Protein AF-A0A1F7Y5Y3-F1 (afdb_monomer)

Organism: NCBI:txid1802493

Radius of gyration: 19.54 Å; Cα contacts (8 Å, |Δi|>4): 30; chains: 1; bounding box: 39×37×48 Å

pLDDT: mean 93.44, std 9.19, range [47.38, 98.56]

Structure (mmCIF, N/CA/C/O backbone):
data_AF-A0A1F7Y5Y3-F1
#
_entry.id   AF-A0A1F7Y5Y3-F1
#
loop_
_atom_site.group_PDB
_atom_site.id
_atom_site.type_symbol
_atom_site.label_atom_id
_atom_site.label_alt_id
_atom_site.label_comp_id
_atom_site.label_asym_id
_atom_site.label_entity_id
_atom_site.label_seq_id
_atom_site.pdbx_PDB_ins_code
_atom_site.Cartn_x
_atom_site.Cartn_y
_atom_site.Cartn_z
_atom_site.occupancy
_atom_site.B_iso_or_equiv
_atom_site.auth_seq_id
_atom_site.auth_comp_id
_atom_site.auth_asym_id
_atom_site.auth_atom_id
_atom_site.pdbx_PDB_model_num
ATOM 1 N N . MET A 1 1 ? -5.053 -6.617 -15.661 1.00 82.88 1 MET A N 1
ATOM 2 C CA . MET A 1 1 ? -4.591 -6.982 -14.299 1.00 82.88 1 MET A CA 1
ATOM 3 C C . MET A 1 1 ? -4.512 -8.496 -14.121 1.00 82.88 1 MET A C 1
ATOM 5 O O . MET A 1 1 ? -3.430 -8.973 -13.823 1.00 82.88 1 MET A O 1
ATOM 9 N N . LEU A 1 2 ? -5.585 -9.257 -14.386 1.00 90.00 2 LEU A N 1
ATOM 10 C CA . LEU A 1 2 ? -5.564 -10.731 -14.305 1.00 90.00 2 LEU A CA 1
ATOM 11 C C . LEU A 1 2 ? -4.486 -11.386 -15.183 1.00 90.00 2 LEU A C 1
ATOM 13 O O . LEU A 1 2 ? -3.778 -12.270 -14.719 1.00 90.00 2 LEU A O 1
ATOM 17 N N . GLU A 1 3 ? -4.305 -10.916 -16.419 1.00 94.00 3 GLU A N 1
ATOM 18 C CA . GLU A 1 3 ? -3.248 -11.425 -17.307 1.00 94.00 3 GLU A CA 1
ATOM 19 C C . GLU A 1 3 ? -1.839 -11.170 -16.761 1.00 94.00 3 GLU A C 1
ATOM 21 O O . GLU A 1 3 ? -0.973 -12.029 -16.877 1.00 94.00 3 GLU A O 1
ATOM 26 N N . LEU A 1 4 ? -1.619 -10.020 -16.113 1.00 91.75 4 LEU A N 1
ATOM 27 C CA . LEU A 1 4 ? -0.341 -9.690 -15.483 1.00 91.75 4 LEU A CA 1
ATOM 28 C C . LEU A 1 4 ? -0.080 -10.587 -14.270 1.00 91.75 4 LEU A C 1
ATOM 30 O O . LEU A 1 4 ? 1.021 -11.107 -14.137 1.00 91.75 4 LEU A O 1
ATOM 34 N N . ILE A 1 5 ? -1.090 -10.800 -13.420 1.00 95.06 5 ILE A N 1
ATOM 35 C CA . ILE A 1 5 ? -0.991 -11.721 -12.278 1.00 95.06 5 ILE A CA 1
ATOM 36 C C . ILE A 1 5 ? -0.663 -13.126 -12.776 1.00 95.06 5 ILE A C 1
ATOM 38 O O . ILE A 1 5 ? 0.277 -13.733 -12.273 1.00 95.06 5 ILE A O 1
ATOM 42 N N . LYS A 1 6 ? -1.379 -13.619 -13.796 1.00 95.19 6 LYS A N 1
ATOM 43 C CA . LYS A 1 6 ? -1.114 -14.931 -14.395 1.00 95.19 6 LYS A CA 1
ATOM 44 C C . LYS A 1 6 ? 0.311 -15.016 -14.945 1.00 95.19 6 LYS A C 1
ATOM 46 O O . LYS A 1 6 ? 1.037 -15.929 -14.581 1.00 95.19 6 LYS A O 1
ATOM 51 N N . GLY A 1 7 ? 0.735 -14.040 -15.750 1.00 96.25 7 GLY A N 1
ATOM 52 C CA . GLY A 1 7 ? 2.082 -14.021 -16.322 1.00 96.25 7 GLY A CA 1
ATOM 53 C C . GLY A 1 7 ? 3.182 -13.992 -15.257 1.00 96.25 7 GLY A C 1
ATOM 54 O O . GLY A 1 7 ? 4.158 -14.729 -15.361 1.00 96.25 7 GLY A O 1
ATOM 55 N N . LEU A 1 8 ? 3.013 -13.193 -14.200 1.00 94.88 8 LEU A N 1
ATOM 56 C CA . LEU A 1 8 ? 3.941 -13.172 -13.067 1.00 94.88 8 LEU A CA 1
ATOM 57 C C . LEU A 1 8 ? 3.920 -14.487 -12.282 1.00 94.88 8 LEU A C 1
ATOM 59 O O . LEU A 1 8 ? 4.980 -14.956 -11.882 1.00 94.88 8 LEU A O 1
ATOM 63 N N . SER A 1 9 ? 2.746 -15.091 -12.095 1.00 96.56 9 SER A N 1
ATOM 64 C CA . SER A 1 9 ? 2.598 -16.380 -11.408 1.00 96.56 9 SER A CA 1
ATOM 65 C C . SER A 1 9 ? 3.308 -17.500 -12.165 1.00 96.56 9 SER A C 1
ATOM 67 O O . SER A 1 9 ? 4.022 -18.296 -11.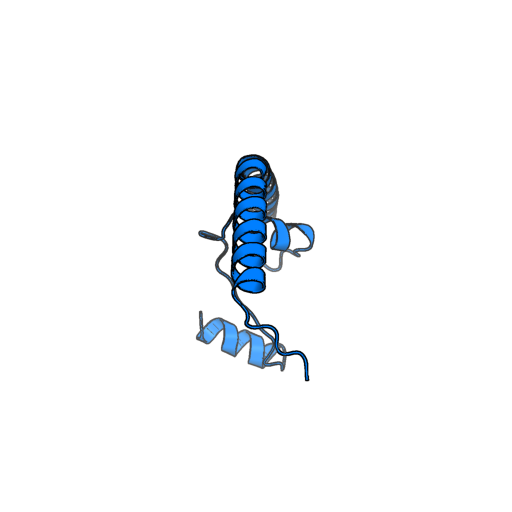558 1.00 96.56 9 SER A O 1
ATOM 69 N N . ASP A 1 10 ? 3.177 -17.517 -13.494 1.00 97.19 10 ASP A N 1
ATOM 70 C CA . ASP A 1 10 ? 3.839 -18.484 -14.371 1.00 97.19 10 ASP A CA 1
ATOM 71 C C . ASP A 1 10 ? 5.372 -18.311 -14.329 1.00 97.19 10 ASP A C 1
ATOM 73 O O . ASP A 1 10 ? 6.105 -19.291 -14.192 1.00 97.19 10 ASP A O 1
ATOM 77 N N . ILE A 1 11 ? 5.872 -17.067 -14.387 1.00 96.50 11 ILE A N 1
ATOM 78 C CA . ILE A 1 11 ? 7.317 -16.761 -14.335 1.00 96.50 11 ILE A CA 1
ATOM 79 C C . ILE A 1 11 ? 7.919 -17.096 -12.965 1.00 96.50 11 ILE A C 1
ATOM 81 O O . ILE A 1 11 ? 9.002 -17.676 -12.890 1.00 96.50 11 ILE A O 1
ATOM 85 N N . LEU A 1 12 ? 7.240 -16.712 -11.882 1.00 96.00 12 LEU A N 1
ATOM 86 C CA . LEU A 1 12 ? 7.708 -16.910 -10.506 1.00 96.00 12 LEU A CA 1
ATOM 87 C C . LEU A 1 12 ? 7.387 -18.310 -9.965 1.00 96.00 12 LEU A C 1
ATOM 89 O O . LEU A 1 12 ? 7.804 -18.638 -8.855 1.00 96.00 12 LEU A O 1
ATOM 93 N N . GLN A 1 13 ? 6.660 -19.122 -10.737 1.00 97.50 13 GLN A N 1
ATOM 94 C CA . GLN A 1 13 ? 6.217 -20.470 -10.378 1.00 97.50 13 GLN A CA 1
ATOM 95 C C . GLN A 1 13 ? 5.487 -20.510 -9.027 1.00 97.50 13 GLN A C 1
ATOM 97 O O . GLN A 1 13 ? 5.698 -21.400 -8.202 1.00 97.50 13 GLN A O 1
ATOM 102 N N . THR A 1 14 ? 4.630 -19.519 -8.778 1.00 96.75 14 THR A N 1
ATOM 103 C CA . THR A 1 14 ? 3.855 -19.412 -7.539 1.00 96.75 14 THR A CA 1
ATOM 104 C C . THR A 1 14 ? 2.529 -18.709 -7.785 1.00 96.75 14 THR A C 1
ATOM 106 O O . THR A 1 14 ? 2.451 -17.773 -8.569 1.00 96.75 14 THR A O 1
ATOM 109 N N . ASP A 1 15 ? 1.490 -19.138 -7.078 1.00 93.56 15 ASP A N 1
ATOM 110 C CA . ASP A 1 15 ? 0.179 -18.486 -7.029 1.00 93.56 15 ASP A CA 1
ATOM 111 C C . ASP A 1 15 ? 0.120 -17.342 -6.001 1.00 93.56 15 ASP A C 1
ATOM 113 O O . ASP A 1 15 ? -0.886 -16.643 -5.893 1.00 93.56 15 ASP A O 1
ATOM 117 N N . ARG A 1 16 ? 1.206 -17.117 -5.252 1.00 95.62 16 ARG A N 1
ATOM 118 C CA . ARG A 1 16 ? 1.316 -16.074 -4.223 1.00 95.62 16 ARG A CA 1
ATOM 119 C C . ARG A 1 16 ? 1.748 -14.736 -4.814 1.00 95.62 16 ARG A C 1
ATOM 121 O O . ARG A 1 16 ? 2.732 -14.141 -4.373 1.00 95.62 16 ARG A O 1
ATOM 128 N N . VAL A 1 17 ? 1.032 -14.289 -5.839 1.00 94.44 17 VAL A N 1
ATOM 129 C CA . VAL A 1 17 ? 1.289 -13.018 -6.516 1.00 94.44 17 VAL A CA 1
ATOM 130 C C . VAL A 1 17 ? 0.092 -12.099 -6.343 1.00 94.44 17 VAL A C 1
ATOM 132 O O . VAL A 1 17 ? -0.964 -12.323 -6.928 1.00 94.44 17 VAL A O 1
ATOM 135 N N . ASP A 1 18 ? 0.309 -11.010 -5.614 1.00 93.31 18 ASP A N 1
ATOM 136 C CA . ASP A 1 18 ? -0.636 -9.904 -5.523 1.00 93.31 18 ASP A CA 1
ATOM 137 C C . ASP A 1 18 ? -0.144 -8.727 -6.367 1.00 93.31 18 ASP A C 1
ATOM 139 O O . ASP A 1 18 ? 1.031 -8.352 -6.338 1.00 93.31 18 ASP A O 1
ATOM 143 N N . VAL A 1 19 ? -1.060 -8.117 -7.119 1.00 93.44 19 VAL A N 1
ATOM 144 C CA . VAL A 1 19 ? -0.799 -6.905 -7.902 1.00 93.44 19 VAL A CA 1
ATOM 145 C C . VAL A 1 19 ? -1.760 -5.826 -7.442 1.00 93.44 19 VAL A C 1
ATOM 147 O O . VAL A 1 19 ? -2.966 -6.041 -7.376 1.00 93.44 19 VAL A O 1
ATOM 150 N N . SER A 1 20 ? -1.222 -4.650 -7.133 1.00 92.81 20 SER A N 1
ATOM 151 C CA . SER A 1 20 ? -2.000 -3.493 -6.697 1.00 92.81 20 SER A CA 1
ATOM 152 C C . SER A 1 20 ? -1.707 -2.286 -7.578 1.00 92.81 20 SER A C 1
ATOM 154 O O . SER A 1 20 ? -0.557 -2.039 -7.941 1.00 92.81 20 SER A O 1
ATOM 156 N N . ASP A 1 21 ? -2.753 -1.531 -7.906 1.00 93.06 21 ASP A N 1
ATOM 157 C CA . ASP A 1 21 ? -2.629 -0.235 -8.568 1.00 93.06 21 ASP A CA 1
ATOM 1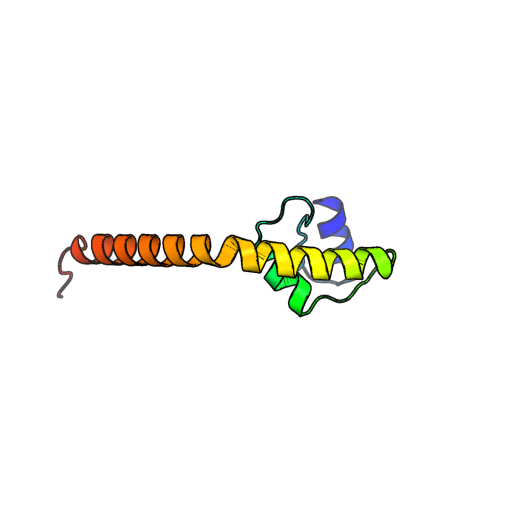58 C C . ASP A 1 21 ? -2.376 0.858 -7.518 1.00 93.06 21 ASP A C 1
ATOM 160 O O . ASP A 1 21 ? -3.190 1.082 -6.621 1.00 93.06 21 ASP A O 1
ATOM 164 N N . LEU A 1 22 ? -1.234 1.541 -7.628 1.00 95.50 22 LEU A N 1
ATOM 165 C CA . LEU A 1 22 ? -0.837 2.593 -6.693 1.00 95.50 22 LEU A CA 1
ATOM 166 C C . LEU A 1 22 ? -1.444 3.962 -7.022 1.00 95.50 22 LEU A C 1
ATOM 168 O O . LEU A 1 22 ? -1.393 4.852 -6.171 1.00 95.50 22 LEU A O 1
ATOM 172 N N . THR A 1 23 ? -2.032 4.159 -8.209 1.00 93.06 23 THR A N 1
ATOM 173 C CA . THR A 1 23 ? -2.580 5.464 -8.623 1.00 93.06 23 THR A CA 1
ATOM 174 C C . THR A 1 23 ? -3.700 5.935 -7.692 1.00 93.06 23 THR A C 1
ATOM 176 O O . THR A 1 23 ? -3.775 7.122 -7.366 1.00 93.06 23 THR A O 1
ATOM 179 N N . HIS A 1 24 ? -4.524 5.003 -7.209 1.00 90.94 24 HIS A N 1
ATOM 180 C CA . HIS A 1 24 ? -5.672 5.276 -6.336 1.00 90.94 24 HIS A CA 1
ATOM 181 C C . HIS A 1 24 ? -5.556 4.601 -4.963 1.00 90.94 24 HIS A C 1
ATOM 183 O O . HIS A 1 24 ? -6.553 4.464 -4.257 1.00 90.94 24 HIS A O 1
ATOM 189 N N . ALA A 1 25 ? -4.350 4.172 -4.585 1.00 95.00 25 ALA A N 1
ATOM 190 C CA . ALA A 1 25 ? -4.096 3.559 -3.289 1.00 95.00 25 ALA A CA 1
ATOM 191 C C . ALA A 1 25 ? -4.427 4.520 -2.136 1.00 95.00 25 ALA A C 1
ATOM 193 O O . ALA A 1 25 ? -4.128 5.721 -2.201 1.00 95.00 25 ALA A O 1
ATOM 194 N N . ASP A 1 26 ? -5.006 3.981 -1.061 1.00 95.00 26 ASP A N 1
ATOM 195 C CA . ASP A 1 26 ? -5.206 4.752 0.159 1.00 95.00 26 ASP A CA 1
ATOM 196 C C . ASP A 1 26 ? -3.849 5.149 0.781 1.00 95.00 26 ASP A C 1
ATOM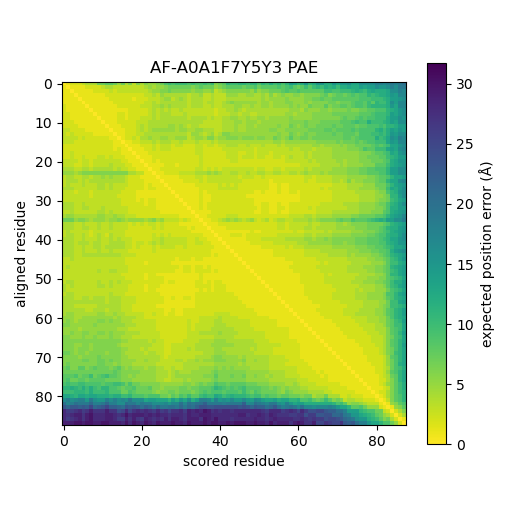 198 O O . ASP A 1 26 ? -2.831 4.482 0.551 1.00 95.00 26 ASP A O 1
ATOM 202 N N . PRO 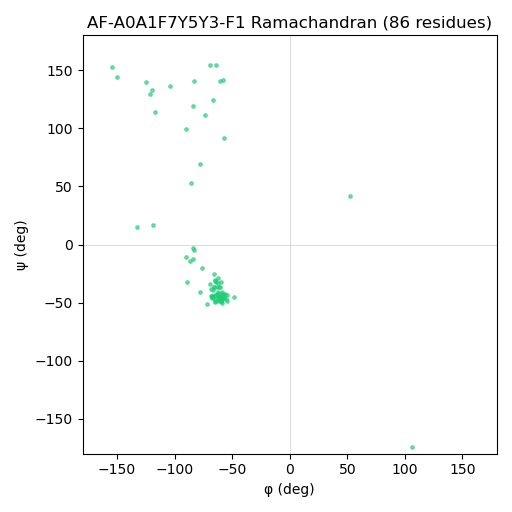A 1 27 ? -3.794 6.242 1.565 1.00 95.94 27 PRO A N 1
ATOM 203 C CA . PRO A 1 27 ? -2.535 6.752 2.102 1.00 95.94 27 PRO A CA 1
ATOM 204 C C . PRO A 1 27 ? -1.768 5.763 2.985 1.00 95.94 27 PRO A C 1
ATOM 206 O O . PRO A 1 27 ? -0.537 5.803 2.998 1.00 95.94 27 PRO A O 1
ATOM 209 N N . LEU A 1 28 ? -2.467 4.887 3.718 1.00 94.88 28 LEU A N 1
ATOM 210 C CA . LEU A 1 28 ? -1.830 3.900 4.586 1.00 94.88 28 LEU A CA 1
ATOM 211 C C . LEU A 1 28 ? -1.168 2.812 3.740 1.00 94.88 28 LEU A C 1
ATOM 213 O O . LEU A 1 28 ? 0.027 2.562 3.907 1.00 94.88 28 LEU A O 1
ATOM 217 N N . PHE A 1 29 ? -1.907 2.221 2.799 1.00 95.88 29 PHE A N 1
ATOM 218 C CA . PHE A 1 29 ? -1.377 1.193 1.907 1.00 95.88 29 PHE A CA 1
ATOM 219 C C . PHE A 1 29 ? -0.213 1.720 1.064 1.00 95.88 29 PHE A C 1
ATOM 221 O O . PHE A 1 29 ? 0.854 1.103 1.033 1.00 95.88 29 PHE A O 1
ATOM 228 N N . LEU A 1 30 ? -0.378 2.896 0.447 1.00 97.25 30 LEU A N 1
ATOM 229 C CA . LEU A 1 30 ? 0.653 3.526 -0.379 1.00 97.25 30 LEU A CA 1
ATOM 230 C C . LEU A 1 30 ? 1.952 3.760 0.405 1.00 97.25 30 LEU A C 1
ATOM 232 O O . LEU A 1 30 ? 3.051 3.501 -0.093 1.00 97.25 30 LEU A O 1
ATOM 236 N N . TYR A 1 31 ? 1.846 4.228 1.647 1.00 97.38 31 TYR A N 1
ATOM 237 C CA . TYR A 1 31 ? 3.009 4.398 2.508 1.00 97.38 31 TYR A CA 1
ATOM 238 C C . TYR A 1 31 ? 3.640 3.063 2.890 1.00 97.38 31 TYR A C 1
ATOM 240 O O . TYR A 1 31 ? 4.849 2.897 2.754 1.00 97.38 31 TYR A O 1
ATOM 248 N N . SER A 1 32 ? 2.839 2.076 3.294 1.00 96.12 32 SER A N 1
ATOM 249 C CA . SER A 1 32 ? 3.341 0.751 3.662 1.00 96.12 32 SER A CA 1
ATOM 250 C C . SER A 1 32 ? 4.133 0.082 2.537 1.00 96.12 32 SER A C 1
ATOM 252 O O . SER A 1 32 ? 5.228 -0.424 2.796 1.00 96.12 32 SER A O 1
ATOM 254 N N . VAL A 1 33 ? 3.637 0.108 1.295 1.00 95.88 33 VAL A N 1
ATOM 255 C CA . VAL A 1 33 ? 4.342 -0.531 0.168 1.00 95.88 33 VAL A CA 1
ATOM 256 C C . VAL A 1 33 ? 5.634 0.199 -0.197 1.00 95.88 33 VAL A C 1
ATOM 258 O O . VAL A 1 33 ? 6.620 -0.446 -0.547 1.00 95.88 33 VAL A O 1
ATOM 261 N N . THR A 1 34 ? 5.671 1.526 -0.054 1.00 97.06 34 THR A N 1
ATOM 262 C CA . THR A 1 34 ? 6.842 2.341 -0.418 1.00 97.06 34 THR A CA 1
ATOM 263 C C . THR A 1 34 ? 7.996 2.254 0.586 1.00 97.06 34 THR A C 1
ATOM 265 O O . THR A 1 34 ? 9.139 2.515 0.219 1.00 97.06 34 THR A O 1
ATOM 268 N N . GLN A 1 35 ? 7.755 1.834 1.835 1.00 95.69 35 GLN A N 1
ATOM 269 C CA . GLN A 1 35 ? 8.810 1.731 2.860 1.00 95.69 35 GLN A CA 1
ATOM 270 C C . GLN A 1 35 ? 9.889 0.682 2.549 1.00 95.69 35 GLN A C 1
ATOM 272 O O . GLN A 1 35 ? 11.031 0.826 2.985 1.00 95.69 35 GLN A O 1
ATOM 277 N N . LYS A 1 36 ? 9.534 -0.397 1.843 1.00 91.38 36 LYS A N 1
ATOM 278 C CA . LYS A 1 36 ? 10.444 -1.518 1.538 1.00 91.38 36 LYS A CA 1
ATOM 279 C C . LYS A 1 36 ? 10.406 -1.939 0.067 1.00 91.38 36 LYS A C 1
ATOM 281 O O . LYS A 1 36 ? 10.864 -3.030 -0.265 1.00 91.38 36 LYS A O 1
ATOM 286 N N . SER A 1 37 ? 9.846 -1.106 -0.810 1.00 96.69 37 SER A N 1
ATOM 287 C CA . SER A 1 37 ? 9.757 -1.420 -2.233 1.00 96.69 37 SER A CA 1
ATOM 288 C C . SER A 1 37 ? 11.122 -1.397 -2.917 1.00 96.69 37 SER A C 1
ATOM 290 O O . SER A 1 37 ? 12.045 -0.681 -2.522 1.00 96.69 37 SER A O 1
ATOM 292 N N . ILE A 1 38 ? 11.218 -2.158 -4.002 1.00 96.62 38 ILE A N 1
ATOM 293 C CA . ILE A 1 38 ? 12.337 -2.129 -4.940 1.00 96.62 38 ILE A CA 1
ATOM 294 C C . ILE A 1 38 ? 11.769 -1.732 -6.301 1.00 96.62 38 ILE A C 1
ATOM 296 O O . ILE A 1 38 ? 10.753 -2.271 -6.738 1.00 96.62 38 ILE A O 1
ATOM 300 N N . LEU A 1 39 ? 12.420 -0.782 -6.974 1.00 97.06 39 LEU A N 1
ATOM 301 C CA . LEU A 1 39 ? 12.047 -0.391 -8.328 1.00 97.06 39 LEU A CA 1
ATOM 302 C C . LEU A 1 39 ? 12.484 -1.481 -9.313 1.00 97.06 39 LEU A C 1
ATOM 304 O O . LEU A 1 39 ? 13.679 -1.659 -9.535 1.00 97.06 39 LEU A O 1
ATOM 308 N N . LEU A 1 40 ? 11.520 -2.186 -9.909 1.00 94.94 40 LEU A N 1
ATOM 309 C CA . LEU A 1 40 ? 11.789 -3.215 -10.920 1.00 94.94 40 LEU A CA 1
ATOM 310 C C . LEU A 1 40 ? 11.838 -2.648 -12.348 1.00 94.94 40 LEU A C 1
ATOM 312 O O . LEU A 1 40 ? 12.591 -3.146 -13.179 1.00 94.94 40 LEU A O 1
ATOM 316 N N . ALA A 1 41 ? 11.053 -1.606 -12.639 1.00 95.25 41 ALA A N 1
ATOM 317 C CA . ALA A 1 41 ? 10.995 -0.962 -13.951 1.00 95.25 41 ALA A CA 1
ATOM 318 C C . ALA A 1 41 ? 10.549 0.506 -13.837 1.00 95.25 41 ALA A C 1
ATOM 320 O O . ALA A 1 41 ? 9.813 0.862 -12.920 1.00 95.25 41 ALA A O 1
ATOM 321 N N . GLY A 1 42 ? 10.964 1.344 -14.793 1.00 96.88 42 GLY A N 1
ATOM 322 C CA . GLY A 1 42 ? 10.623 2.771 -14.848 1.00 96.88 42 GLY A CA 1
ATOM 323 C C . GLY A 1 42 ? 11.779 3.700 -14.465 1.00 96.88 42 GLY A C 1
ATOM 324 O O . GLY A 1 42 ? 12.918 3.267 -14.280 1.00 96.88 42 GLY A O 1
ATOM 325 N N . LYS A 1 43 ? 11.504 5.008 -14.382 1.00 98.56 43 LYS A N 1
ATOM 326 C CA . LYS A 1 43 ? 12.531 6.008 -14.064 1.00 98.56 43 LYS A CA 1
ATOM 327 C C . LYS A 1 43 ? 12.750 6.109 -12.559 1.00 98.56 43 LYS A C 1
ATOM 329 O O . LYS A 1 43 ? 11.810 6.155 -11.768 1.00 98.56 43 LYS A O 1
ATOM 334 N N . ARG A 1 44 ? 14.015 6.257 -12.164 1.00 98.31 44 ARG A N 1
ATOM 335 C CA . ARG A 1 44 ? 14.394 6.479 -10.762 1.00 98.31 44 ARG A CA 1
ATOM 336 C C . ARG A 1 44 ? 13.815 7.780 -10.191 1.00 98.31 44 ARG A C 1
ATOM 338 O O . ARG A 1 44 ? 13.494 7.809 -9.008 1.00 98.31 44 ARG A O 1
ATOM 345 N N . SER A 1 45 ? 13.670 8.821 -11.013 1.00 98.50 45 SER A N 1
ATOM 346 C CA . SER A 1 45 ? 13.038 10.091 -10.627 1.00 98.50 45 SER A CA 1
ATOM 347 C C . SER A 1 45 ? 11.593 9.891 -10.178 1.00 98.50 45 SER A C 1
ATOM 349 O O . SER A 1 45 ? 11.218 10.344 -9.101 1.00 98.50 45 SER A O 1
ATOM 351 N N . ASP A 1 46 ? 10.822 9.149 -10.971 1.00 98.31 46 ASP A N 1
ATOM 352 C CA . ASP A 1 46 ? 9.392 8.929 -10.754 1.00 98.3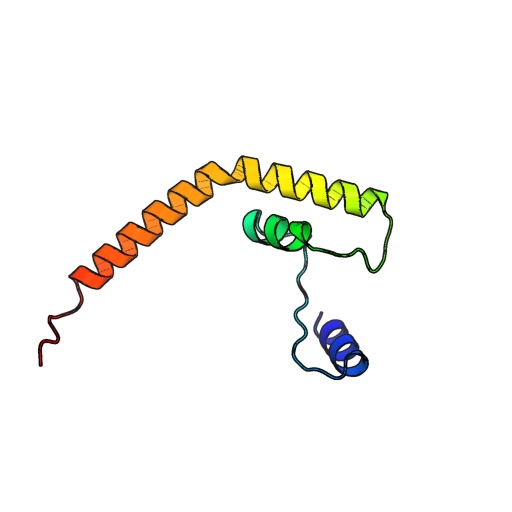1 46 ASP A CA 1
ATOM 353 C C . ASP A 1 46 ? 9.192 8.074 -9.497 1.00 98.31 46 ASP A C 1
ATOM 355 O O . ASP A 1 46 ? 8.327 8.346 -8.668 1.00 98.31 46 ASP A O 1
ATOM 359 N N . TYR A 1 47 ? 10.076 7.094 -9.286 1.00 98.25 47 TYR A N 1
ATOM 360 C CA . TYR A 1 47 ? 10.111 6.326 -8.046 1.00 98.25 47 TYR A CA 1
ATOM 361 C C . TYR A 1 47 ? 10.407 7.204 -6.822 1.00 98.25 47 TYR A C 1
ATOM 363 O O . TYR A 1 47 ? 9.708 7.120 -5.819 1.00 98.25 47 TYR A O 1
ATOM 371 N N . GLN A 1 48 ? 11.404 8.091 -6.887 1.00 98.31 48 GLN A N 1
ATOM 372 C CA . GLN A 1 48 ? 11.705 9.011 -5.782 1.00 98.31 48 GLN A CA 1
ATOM 373 C C . GLN A 1 48 ? 10.565 9.997 -5.503 1.00 98.31 48 GLN A C 1
ATOM 375 O O . GLN A 1 48 ? 10.366 10.410 -4.359 1.00 98.31 48 GLN A O 1
ATOM 380 N N . GLU A 1 49 ? 9.828 10.403 -6.531 1.00 98.12 49 GLU A N 1
ATOM 381 C CA . GLU A 1 49 ? 8.618 11.202 -6.376 1.00 98.12 49 GLU A CA 1
ATOM 382 C C . GLU A 1 49 ? 7.499 10.412 -5.695 1.00 98.12 49 GLU A C 1
ATOM 384 O O . GLU A 1 49 ? 6.925 10.913 -4.729 1.00 98.12 49 GLU A O 1
ATOM 389 N N . LEU A 1 50 ? 7.273 9.158 -6.096 1.00 97.81 50 LEU A N 1
ATOM 390 C CA . LEU A 1 50 ? 6.328 8.252 -5.441 1.00 97.81 50 LEU A CA 1
ATOM 391 C C . LEU A 1 50 ? 6.633 8.091 -3.943 1.00 97.81 50 LEU A C 1
ATOM 393 O O . LEU A 1 50 ? 5.725 8.219 -3.124 1.00 97.81 50 LEU A O 1
ATOM 397 N N . LEU A 1 51 ? 7.902 7.867 -3.574 1.00 98.00 51 LEU A N 1
ATOM 398 C CA . LEU A 1 51 ? 8.310 7.738 -2.168 1.00 98.00 51 LEU A CA 1
ATOM 399 C C . LEU A 1 51 ? 7.990 9.007 -1.358 1.00 98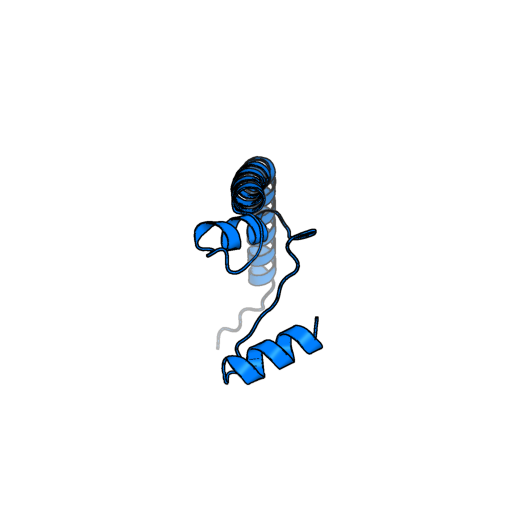.00 51 LEU A C 1
ATOM 401 O O . LEU A 1 51 ? 7.448 8.923 -0.255 1.00 98.00 51 LEU A O 1
ATOM 405 N N . ARG A 1 52 ? 8.295 10.190 -1.912 1.00 97.88 52 ARG A N 1
ATOM 406 C CA . ARG A 1 52 ? 7.994 11.480 -1.265 1.00 97.88 52 ARG A CA 1
ATOM 407 C C . ARG A 1 52 ? 6.489 11.700 -1.134 1.00 97.88 52 ARG A C 1
ATOM 409 O O . ARG A 1 52 ? 6.018 12.057 -0.056 1.00 97.88 52 ARG A O 1
ATOM 416 N N . LEU A 1 53 ? 5.736 11.455 -2.205 1.00 97.62 53 LEU A N 1
ATOM 417 C CA . LEU A 1 53 ? 4.281 11.589 -2.223 1.00 97.62 53 LEU A CA 1
ATOM 418 C C . LEU A 1 53 ? 3.626 10.695 -1.166 1.00 97.62 53 LEU A C 1
ATOM 420 O O . LEU A 1 53 ? 2.763 11.162 -0.428 1.00 97.62 53 LEU A O 1
ATOM 424 N N . ALA A 1 54 ? 4.046 9.432 -1.079 1.00 97.94 54 ALA A N 1
ATOM 425 C CA . ALA A 1 54 ? 3.523 8.476 -0.111 1.00 97.94 54 ALA A CA 1
ATOM 426 C C . ALA A 1 54 ? 3.771 8.930 1.334 1.00 97.94 54 ALA A C 1
ATOM 428 O O . ALA A 1 54 ? 2.854 8.898 2.154 1.00 97.94 54 ALA A O 1
ATOM 429 N N . PHE A 1 55 ? 4.982 9.415 1.631 1.00 97.81 55 PHE A N 1
ATOM 430 C CA . PHE A 1 55 ? 5.316 9.968 2.945 1.00 97.81 55 PHE A CA 1
ATOM 431 C C . PHE A 1 55 ? 4.430 11.166 3.305 1.00 97.81 55 PHE A C 1
ATOM 433 O O . PHE A 1 55 ? 3.863 11.201 4.396 1.00 97.81 55 PHE A O 1
ATOM 440 N N . HIS A 1 56 ? 4.271 12.135 2.400 1.00 98.12 56 HIS A N 1
ATOM 441 C CA . HIS A 1 56 ? 3.432 13.307 2.663 1.00 98.12 56 HIS A CA 1
ATOM 442 C C . HIS A 1 56 ? 1.959 12.928 2.837 1.00 98.12 56 HIS A C 1
ATOM 444 O O . HIS A 1 56 ? 1.371 13.260 3.863 1.00 98.12 56 HIS A O 1
ATOM 450 N N . LYS A 1 57 ? 1.398 12.140 1.908 1.00 97.25 57 LYS A N 1
ATOM 451 C CA . LYS A 1 57 ? 0.006 11.673 1.991 1.00 97.25 57 LYS A CA 1
ATOM 452 C C . LYS A 1 57 ? -0.282 10.957 3.307 1.00 97.25 57 LYS A C 1
ATOM 454 O O . LYS A 1 57 ? -1.326 11.194 3.904 1.00 97.25 57 LYS A O 1
ATOM 459 N N . TYR A 1 58 ? 0.621 10.092 3.763 1.00 97.62 58 TYR A N 1
ATOM 460 C CA . TYR A 1 58 ? 0.450 9.394 5.032 1.00 97.62 58 TYR A CA 1
ATOM 461 C C . TYR A 1 58 ? 0.455 10.344 6.224 1.00 97.62 58 TYR A C 1
ATOM 463 O O . TYR A 1 58 ? -0.457 10.280 7.045 1.00 97.62 58 TYR A O 1
ATOM 471 N N . ASN A 1 59 ? 1.437 11.246 6.304 1.00 97.69 59 ASN A N 1
ATOM 472 C CA . ASN A 1 59 ? 1.530 12.193 7.415 1.00 97.69 59 ASN A CA 1
ATOM 473 C C . ASN A 1 59 ? 0.316 13.124 7.486 1.00 97.69 59 ASN A C 1
ATOM 475 O O . ASN A 1 59 ? -0.222 13.337 8.572 1.00 97.69 59 ASN A O 1
ATOM 479 N N . ASP A 1 60 ? -0.162 13.607 6.341 1.00 97.69 60 ASP A N 1
ATOM 480 C CA . ASP A 1 60 ? -1.371 14.431 6.267 1.00 97.69 60 ASP A CA 1
ATOM 481 C C . ASP A 1 60 ? -2.620 13.641 6.697 1.00 97.69 60 ASP A C 1
ATOM 483 O O . ASP A 1 60 ? -3.558 14.197 7.277 1.00 97.69 60 ASP A O 1
ATOM 487 N N . TYR A 1 61 ? -2.630 12.326 6.452 1.00 97.19 61 TYR A N 1
ATOM 488 C CA . TYR A 1 61 ? -3.745 11.441 6.780 1.00 97.19 61 TYR A CA 1
ATOM 489 C C . TYR A 1 61 ? -3.705 10.879 8.216 1.00 97.19 61 TYR A C 1
ATOM 491 O O . TYR A 1 61 ? -4.729 10.406 8.716 1.00 97.19 61 TYR A O 1
ATOM 499 N N . LEU A 1 62 ? -2.573 10.977 8.927 1.00 96.38 62 LEU A N 1
ATOM 500 C CA . LEU A 1 62 ? -2.402 10.472 10.300 1.00 96.38 62 LEU A CA 1
ATOM 501 C C . LEU A 1 62 ? -3.534 10.873 11.268 1.00 96.38 62 LEU A C 1
ATOM 503 O O . LEU A 1 62 ? -4.035 10.000 11.985 1.00 96.38 62 LEU A O 1
ATOM 507 N N . PRO A 1 63 ? -4.011 12.137 11.300 1.00 97.19 63 PRO A N 1
ATOM 508 C CA . PRO A 1 63 ? -5.096 12.521 12.202 1.00 97.19 63 PRO A CA 1
ATOM 509 C C . PRO A 1 63 ? -6.411 11.776 11.929 1.00 97.19 63 PRO A C 1
ATOM 511 O O . PRO A 1 63 ? -7.215 11.590 12.846 1.00 97.19 63 PRO A O 1
ATOM 514 N N . PHE A 1 64 ? -6.651 11.362 10.683 1.00 96.31 64 PHE A N 1
ATOM 515 C CA . PHE A 1 64 ? -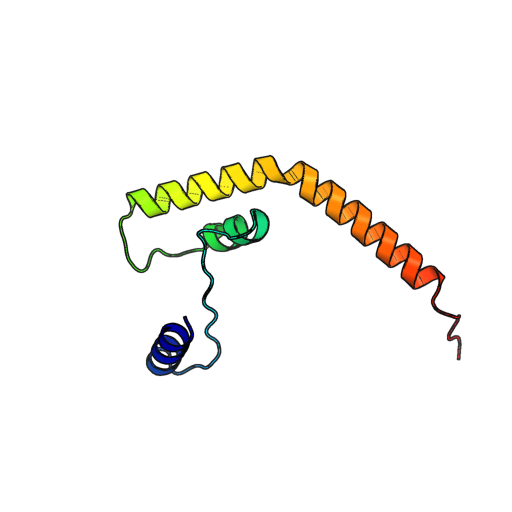7.835 10.596 10.296 1.00 96.31 64 PHE A CA 1
ATOM 516 C C . PHE A 1 64 ? -7.702 9.130 10.701 1.00 96.31 64 PHE A C 1
ATOM 518 O O . PHE A 1 64 ? -8.650 8.593 11.272 1.00 96.31 64 PHE A O 1
ATOM 525 N N . LEU A 1 65 ? -6.519 8.529 10.532 1.00 94.69 65 LEU A N 1
ATOM 526 C CA . LEU A 1 65 ? -6.241 7.169 11.012 1.00 94.69 65 LEU A CA 1
ATOM 527 C C . LEU A 1 65 ? -6.439 7.051 12.527 1.00 94.69 65 LEU A C 1
ATOM 529 O O . LEU A 1 65 ? -7.042 6.093 13.007 1.00 94.69 65 LEU A O 1
ATOM 533 N N . GLU A 1 66 ? -6.014 8.056 13.296 1.00 96.25 66 GLU A N 1
ATOM 534 C CA . GLU A 1 66 ? -6.236 8.066 14.746 1.00 96.25 66 GLU A CA 1
ATOM 535 C C . GLU A 1 66 ? -7.724 8.170 15.117 1.00 96.25 66 GLU A C 1
ATOM 537 O O . GLU A 1 66 ? -8.179 7.544 16.082 1.00 96.25 66 GLU A O 1
ATOM 542 N N . LYS A 1 67 ? -8.516 8.933 14.353 1.00 97.00 67 LYS A N 1
ATOM 543 C CA . LYS A 1 67 ? -9.976 8.993 14.538 1.00 97.00 67 LYS A CA 1
ATOM 544 C C . LYS A 1 67 ? -10.638 7.663 14.182 1.00 97.00 67 LYS A C 1
ATOM 546 O O . LYS A 1 67 ? -11.479 7.188 14.946 1.00 97.00 67 LYS A O 1
ATOM 551 N N . GLU A 1 68 ? -10.245 7.057 13.068 1.00 96.00 68 GLU A N 1
ATOM 552 C CA . GLU A 1 68 ? -10.754 5.766 12.609 1.00 96.00 68 GLU A CA 1
ATOM 553 C C . GLU A 1 68 ? -10.446 4.659 13.619 1.00 96.00 68 GLU A C 1
ATOM 555 O O . GLU A 1 68 ? -11.351 3.945 14.052 1.00 96.00 68 GLU A O 1
ATOM 560 N N . LYS A 1 69 ? -9.204 4.592 14.106 1.00 96.12 69 LYS A N 1
ATOM 561 C CA . LYS A 1 69 ? -8.790 3.672 15.171 1.00 96.12 69 LYS A CA 1
ATOM 562 C C . LYS A 1 69 ? -9.668 3.806 16.413 1.00 96.12 69 LYS A C 1
ATOM 564 O O . LYS A 1 69 ? -10.162 2.801 16.925 1.00 96.12 69 LYS A O 1
ATOM 569 N N . LYS A 1 70 ? -9.895 5.034 16.896 1.00 97.81 70 LYS A N 1
ATOM 570 C CA . LYS A 1 70 ? -10.779 5.285 18.050 1.00 97.81 70 LYS A CA 1
ATOM 571 C C . LYS A 1 70 ? -12.199 4.793 17.777 1.00 97.81 70 LYS A C 1
ATOM 573 O O . LYS A 1 70 ? -12.773 4.101 18.614 1.00 97.81 70 LYS A O 1
ATOM 578 N N . TYR A 1 71 ? -12.743 5.105 16.604 1.00 97.69 71 TYR A N 1
ATOM 579 C CA . TYR A 1 71 ? -14.078 4.670 16.202 1.00 97.69 71 TYR A CA 1
ATOM 580 C C . TYR A 1 71 ? -14.207 3.140 16.171 1.00 97.69 71 TYR A C 1
ATOM 582 O O . TYR A 1 71 ? -15.133 2.588 16.771 1.00 97.69 71 TYR A O 1
ATOM 590 N N . VAL A 1 72 ? -13.262 2.447 15.531 1.00 97.19 72 VAL A N 1
ATOM 591 C CA . VAL A 1 72 ? -13.246 0.981 15.430 1.00 97.19 72 VAL A CA 1
ATOM 592 C C . VAL A 1 72 ? -13.158 0.339 16.814 1.00 97.19 72 VAL A C 1
ATOM 594 O O . VAL A 1 72 ? -13.939 -0.563 17.116 1.00 97.19 72 VAL A O 1
ATOM 597 N N . ILE A 1 73 ? -12.283 0.840 17.694 1.00 97.75 73 ILE A N 1
ATOM 598 C CA . ILE A 1 73 ? -12.166 0.351 19.077 1.00 97.75 73 ILE A CA 1
ATOM 599 C C . ILE A 1 73 ? -13.502 0.469 19.822 1.00 97.75 73 ILE A C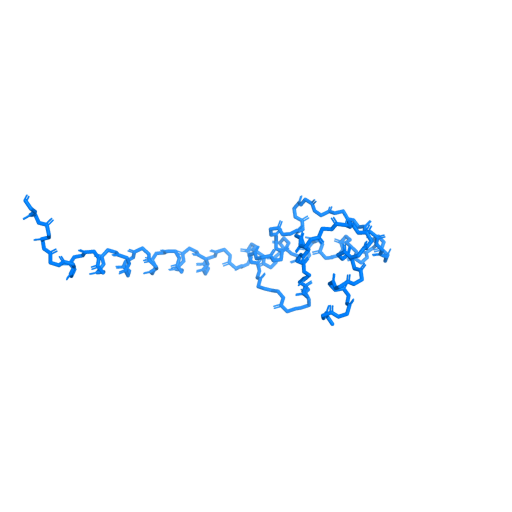 1
ATOM 601 O O . ILE A 1 73 ? -13.930 -0.488 20.473 1.00 97.75 73 ILE A O 1
ATOM 605 N N . GLU A 1 74 ? -14.190 1.606 19.719 1.00 97.25 74 GLU A N 1
ATOM 606 C CA . GLU A 1 74 ? -15.489 1.789 20.377 1.00 97.25 74 GLU A CA 1
ATOM 607 C C . GLU A 1 74 ? -16.573 0.871 19.797 1.00 97.25 74 GLU A C 1
ATOM 609 O O . GLU A 1 74 ? -17.389 0.317 20.546 1.00 97.25 74 GLU A O 1
ATOM 614 N N . LYS A 1 75 ? -16.558 0.621 18.483 1.00 96.94 75 LYS A N 1
ATOM 615 C CA . LYS A 1 75 ? -17.462 -0.355 17.858 1.00 96.94 75 LYS A CA 1
ATOM 616 C C . LYS A 1 75 ? -17.198 -1.779 18.334 1.00 96.94 75 LYS A C 1
ATOM 618 O O . LYS A 1 75 ? -18.158 -2.469 18.679 1.00 96.94 75 LYS A O 1
ATOM 623 N N . ILE A 1 76 ? -15.935 -2.189 18.437 1.00 96.50 76 ILE A N 1
ATOM 624 C CA . ILE A 1 76 ? -15.556 -3.505 18.970 1.00 96.50 76 ILE A CA 1
ATOM 625 C C . ILE A 1 76 ? -16.034 -3.647 20.419 1.00 96.50 76 ILE A C 1
ATOM 627 O O . ILE A 1 76 ? -16.702 -4.625 20.749 1.00 96.50 76 ILE A O 1
ATOM 631 N N . LYS A 1 77 ? -15.784 -2.653 21.282 1.00 95.75 77 LYS A N 1
ATOM 632 C CA . LYS A 1 77 ? -16.273 -2.667 22.674 1.00 95.75 77 LYS A CA 1
ATOM 633 C C . LYS A 1 77 ? -17.795 -2.785 22.747 1.00 95.75 77 LYS A C 1
ATOM 635 O O . LYS A 1 77 ? -18.315 -3.534 23.572 1.00 95.75 77 LYS A O 1
ATOM 640 N N . SER A 1 78 ? -18.515 -2.045 21.903 1.00 95.50 78 SER A N 1
ATOM 641 C CA . SER A 1 78 ? -19.978 -2.111 21.836 1.00 95.50 78 SER A CA 1
ATOM 642 C C . SER A 1 78 ? -20.463 -3.498 21.415 1.00 95.50 78 SER A C 1
ATOM 644 O O . SER A 1 78 ? -21.398 -4.019 22.019 1.00 95.50 78 SER A O 1
ATOM 646 N N . PHE A 1 79 ? -19.813 -4.108 20.422 1.00 94.19 79 PHE A N 1
ATOM 647 C CA . PHE A 1 79 ? -20.121 -5.461 19.969 1.00 94.19 79 PHE A CA 1
ATOM 648 C C . PHE A 1 79 ? -19.896 -6.493 21.080 1.00 94.19 79 PHE A C 1
ATOM 650 O O . PHE A 1 79 ? -20.806 -7.257 21.391 1.00 94.19 79 PHE A O 1
ATOM 657 N N . LEU A 1 80 ? -18.741 -6.449 21.752 1.00 93.62 80 LEU A N 1
ATOM 658 C CA . LEU A 1 80 ? -18.414 -7.371 22.844 1.00 93.62 80 LEU A CA 1
ATOM 659 C C . LEU A 1 80 ? -19.393 -7.273 24.023 1.00 93.62 80 LEU A C 1
ATOM 661 O O . LEU A 1 80 ? -19.748 -8.292 24.601 1.00 93.62 80 LEU A O 1
ATOM 665 N N . LYS A 1 81 ? -19.887 -6.071 24.354 1.00 89.69 81 LYS A N 1
ATOM 666 C CA . LYS A 1 81 ? -20.914 -5.884 25.401 1.00 89.69 81 LYS A CA 1
ATOM 667 C C . LYS A 1 81 ? -22.272 -6.501 25.052 1.00 89.69 81 LYS A C 1
ATOM 669 O O . LYS A 1 81 ? -23.057 -6.766 25.955 1.00 89.69 81 LYS A O 1
ATOM 674 N N . LYS A 1 82 ? -22.576 -6.662 23.761 1.00 85.25 82 LYS A N 1
ATOM 675 C CA . LYS A 1 82 ? -23.843 -7.230 23.273 1.00 85.25 82 LYS A CA 1
ATOM 676 C C . LYS A 1 82 ? -23.785 -8.745 23.096 1.00 85.25 82 LYS A C 1
ATOM 678 O O . LYS A 1 82 ? -24.831 -9.349 22.873 1.00 85.25 82 LYS A O 1
ATOM 683 N N . LEU A 1 83 ? -22.600 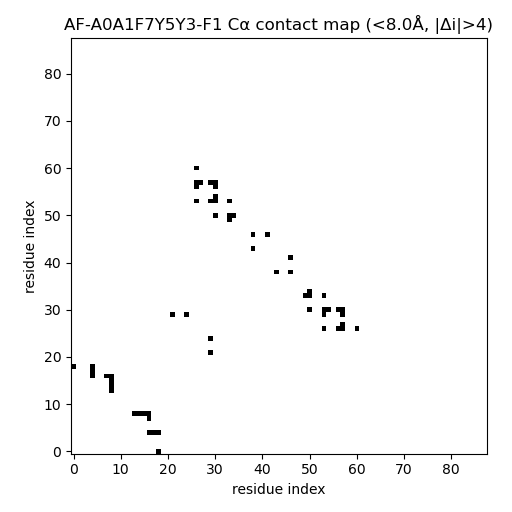-9.354 23.175 1.00 79.56 83 LEU A N 1
ATOM 684 C CA . LEU A 1 83 ? -22.487 -10.805 23.154 1.00 79.56 83 LEU A CA 1
ATOM 685 C C . LEU A 1 83 ? -23.122 -11.358 24.441 1.00 79.56 83 LEU A C 1
ATOM 687 O O . LEU A 1 83 ? -22.732 -10.936 25.532 1.00 79.56 83 LEU A O 1
ATOM 691 N N . PRO A 1 84 ? -24.111 -12.266 24.348 1.00 72.50 84 PRO A N 1
ATOM 692 C CA . PRO A 1 84 ? -24.650 -12.920 25.530 1.00 72.50 84 PRO A CA 1
ATOM 693 C C . PRO A 1 84 ? -23.514 -13.639 26.261 1.00 72.50 84 PRO A C 1
ATOM 695 O O . PRO A 1 84 ? -22.627 -14.204 25.621 1.00 72.50 84 PRO A O 1
ATOM 698 N N . ASN A 1 85 ? -23.539 -13.605 27.597 1.00 63.84 85 ASN A N 1
ATOM 699 C CA . ASN A 1 85 ? -22.622 -14.363 28.448 1.00 63.84 85 ASN A CA 1
ATOM 700 C C . ASN A 1 85 ? -22.747 -15.854 28.088 1.00 63.84 85 ASN A C 1
ATOM 702 O O . ASN A 1 85 ? -23.575 -16.565 28.649 1.00 63.84 85 ASN A O 1
ATOM 706 N N . GLN A 1 86 ? -21.927 -16.341 27.158 1.00 58.97 86 GLN A N 1
ATOM 707 C CA . GLN A 1 86 ? -21.691 -17.766 26.970 1.00 58.97 86 GLN A CA 1
ATOM 708 C C . GLN A 1 86 ? -20.725 -18.207 28.069 1.00 58.97 86 GLN A C 1
ATOM 710 O O . GLN A 1 86 ? -19.546 -18.453 27.835 1.00 58.97 86 GLN A O 1
ATOM 715 N N . ARG A 1 87 ? -21.215 -18.207 29.310 1.00 53.41 87 ARG A N 1
ATOM 716 C CA . ARG A 1 87 ? -20.582 -18.954 30.391 1.00 53.41 87 ARG A CA 1
ATOM 717 C C . ARG A 1 87 ? -21.235 -20.330 30.382 1.00 53.41 87 ARG A C 1
ATOM 719 O O . ARG A 1 87 ? -22.384 -20.455 30.800 1.00 53.41 87 ARG A O 1
ATOM 726 N N . ALA A 1 88 ? -20.526 -21.283 29.779 1.00 47.38 88 ALA A N 1
ATOM 727 C CA . ALA A 1 88 ? -20.690 -22.704 30.063 1.00 47.38 88 ALA A CA 1
ATOM 728 C C . ALA A 1 88 ? -20.221 -22.997 31.495 1.00 47.38 88 ALA A C 1
ATOM 730 O O . ALA A 1 88 ? -19.320 -22.261 31.970 1.00 47.38 88 ALA A O 1
#

Sequence (88 aa):
MLELIKGLSDILQTDRVDVSDLTHADPLFLYSVTQKSILLAGKRSDYQELLRLAFHKYNDYLPFLEKEKKYVIEKIKSFLKKLPNQRA

Nearest PDB structures (foldseek):
  8oir-assembly1_Aa  TM=3.784E-01  e=4.067E+00  Homo sapiens

Solvent-accessible surface area (backbone atoms only — not comparable to full-atom values): 5405 Å² total; per-residue (Å²): 108,70,67,56,42,49,54,49,19,64,75,69,73,39,89,90,59,87,85,82,71,72,92,79,46,53,44,65,60,43,30,62,55,53,76,77,60,76,89,87,77,82,59,70,67,60,52,55,48,51,47,51,50,22,52,51,46,28,63,74,40,44,71,54,53,55,50,50,52,53,52,51,52,52,51,50,54,54,51,61,71,68,52,74,84,84,73,127

Secondary structure (DSSP, 8-state):
-HHHHHHHHHHHT-S------STT--HHHHHHHHTS----SS-HHHHHHHHHHHHHHHHHHHHHHHHHHHHHHHHHHHHHHHS-----

Mean predicted aligned error: 5.34 Å

Foldseek 3Di:
DVVVLVVVCVVVVHNPDDDDDLPPDQLVVLQVCLVDDDDPDDDPVVNVVSNVVSVVRNVVCVVVVVVVVVVVVVVVVVVVVPPPPPPD